Protein AF-A0A151AXD1-F1 (afdb_monomer_lite)

Sequence (68 aa):
MPIECYDWDENRPGALEVDLVEHNGGSSLGHFAYTITVVDVVTGYSRRRAILGRGQAAVFRELKAILN

Structure (mmCIF, N/CA/C/O backbone):
data_AF-A0A151AXD1-F1
#
_entry.id   AF-A0A151AXD1-F1
#
loop_
_atom_site.group_PDB
_atom_site.id
_atom_site.type_symbol
_atom_site.label_atom_id
_atom_site.label_alt_id
_atom_site.label_comp_id
_atom_site.label_asym_id
_atom_site.label_entity_id
_atom_site.label_seq_id
_atom_site.pdbx_PDB_ins_code
_atom_site.Cartn_x
_atom_site.Cartn_y
_atom_site.Cartn_z
_atom_site.occupancy
_atom_site.B_iso_or_equiv
_atom_site.auth_seq_id
_atom_site.auth_comp_id
_atom_site.auth_asym_id
_atom_site.auth_atom_id
_atom_site.pdbx_PDB_model_num
ATOM 1 N N . MET A 1 1 ? -15.287 1.953 -7.089 1.00 45.34 1 MET A N 1
ATOM 2 C CA . MET A 1 1 ? -15.113 1.812 -5.631 1.00 45.34 1 MET A CA 1
ATOM 3 C C . MET A 1 1 ? -15.965 2.887 -4.986 1.00 45.34 1 MET A C 1
ATOM 5 O O . MET A 1 1 ? -15.846 4.018 -5.451 1.00 45.34 1 MET A O 1
ATOM 9 N N . PRO A 1 2 ? -16.835 2.590 -4.010 1.00 45.06 2 PRO A N 1
ATOM 10 C CA . PRO A 1 2 ? -17.334 3.653 -3.152 1.00 45.06 2 PRO A CA 1
ATOM 11 C C . PRO A 1 2 ? -16.142 4.199 -2.355 1.00 45.06 2 PRO A C 1
ATOM 13 O O . PRO A 1 2 ? -15.306 3.423 -1.897 1.00 45.06 2 PRO A O 1
ATOM 16 N N . ILE A 1 3 ? -16.025 5.522 -2.272 1.00 56.69 3 ILE A N 1
ATOM 17 C CA . ILE A 1 3 ? -15.132 6.187 -1.322 1.00 56.69 3 ILE A CA 1
ATOM 18 C C . ILE A 1 3 ? -15.994 6.428 -0.092 1.00 56.69 3 ILE A C 1
ATOM 20 O O . ILE A 1 3 ? -16.891 7.268 -0.120 1.00 56.69 3 ILE A O 1
ATOM 24 N N . GLU A 1 4 ? -15.775 5.620 0.935 1.00 69.31 4 GLU A N 1
ATOM 25 C CA . GLU A 1 4 ? -16.312 5.862 2.266 1.00 69.31 4 GLU A CA 1
ATOM 26 C C . GLU A 1 4 ? -15.232 6.615 3.042 1.00 69.31 4 GLU A C 1
ATOM 28 O O . GLU A 1 4 ? -14.057 6.251 2.993 1.00 69.31 4 GLU A O 1
ATOM 33 N N . CYS A 1 5 ? -15.616 7.729 3.655 1.00 75.25 5 CYS A N 1
ATOM 34 C CA . CYS A 1 5 ? -14.7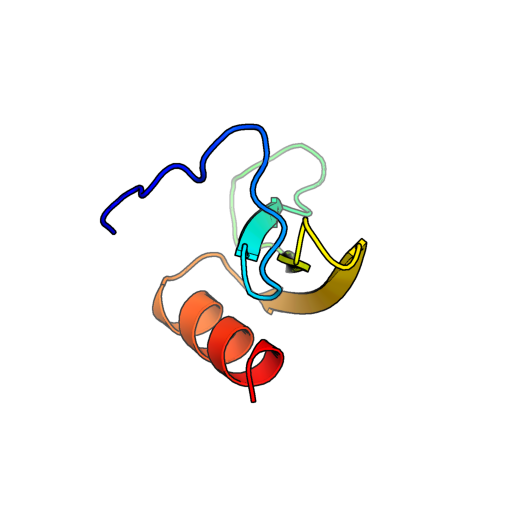24 8.539 4.468 1.00 75.25 5 CYS A CA 1
ATOM 35 C C . CYS A 1 5 ? -15.018 8.196 5.924 1.00 75.25 5 CYS A C 1
ATOM 37 O O . CYS A 1 5 ? -16.175 8.279 6.333 1.00 75.25 5 CYS A O 1
ATOM 39 N N . TYR A 1 6 ? -13.994 7.804 6.678 1.00 83.19 6 TYR A N 1
ATOM 40 C CA . TYR A 1 6 ? -14.135 7.575 8.113 1.00 83.19 6 TYR A CA 1
ATOM 41 C C . TYR A 1 6 ? -14.401 8.898 8.841 1.00 83.19 6 TYR A C 1
ATOM 43 O O . TYR A 1 6 ? -14.005 9.969 8.362 1.00 83.19 6 TYR A O 1
ATOM 51 N N . ASP A 1 7 ? -15.062 8.817 9.996 1.00 86.94 7 ASP A N 1
ATOM 52 C CA . ASP A 1 7 ? -15.191 9.954 10.904 1.00 86.94 7 ASP A CA 1
ATOM 53 C C . ASP A 1 7 ? -13.806 10.403 11.392 1.00 86.94 7 ASP A C 1
ATOM 55 O O . ASP A 1 7 ? -12.854 9.622 11.468 1.00 86.94 7 ASP A O 1
ATOM 59 N N . TRP A 1 8 ? -13.683 11.687 11.725 1.00 85.88 8 TRP A N 1
ATOM 60 C CA . TRP A 1 8 ? -12.409 12.281 12.143 1.00 85.88 8 TRP A CA 1
ATOM 61 C C . TRP A 1 8 ? -11.852 11.674 13.446 1.00 85.88 8 TRP A C 1
ATOM 63 O O . TRP A 1 8 ? -10.652 11.784 13.695 1.00 85.88 8 TRP A O 1
ATOM 73 N N . ASP A 1 9 ? -12.709 11.061 14.267 1.00 91.88 9 ASP A N 1
ATOM 74 C CA . ASP A 1 9 ? -12.401 10.408 15.541 1.00 91.88 9 ASP A CA 1
ATOM 75 C C . ASP A 1 9 ? -12.608 8.884 15.507 1.00 91.88 9 ASP A C 1
ATOM 77 O O . ASP A 1 9 ? -12.804 8.257 16.554 1.00 91.88 9 ASP A O 1
ATOM 81 N N . GLU A 1 10 ? -12.540 8.268 14.320 1.00 93.19 10 GLU A N 1
ATOM 82 C CA . GLU A 1 10 ? -12.594 6.812 14.189 1.00 93.19 10 GLU A CA 1
ATOM 83 C C . GLU A 1 10 ? -11.522 6.143 15.071 1.00 93.19 10 GLU A C 1
ATOM 85 O O . GLU A 1 10 ? -10.341 6.488 15.055 1.00 93.19 10 GLU A O 1
ATOM 90 N N . ASN A 1 11 ? -11.958 5.168 15.866 1.00 94.12 11 ASN A N 1
ATOM 91 C CA . ASN A 1 11 ? -11.150 4.454 16.860 1.00 94.12 11 ASN A CA 1
ATOM 92 C C . ASN A 1 11 ? -11.349 2.930 16.756 1.00 94.12 11 ASN A C 1
ATOM 94 O O . ASN A 1 11 ? -10.948 2.152 17.622 1.00 94.12 11 ASN A O 1
ATOM 98 N N . ARG A 1 12 ? -12.009 2.454 15.701 1.00 94.38 12 ARG A N 1
ATOM 99 C CA . ARG A 1 12 ? -12.191 1.028 15.441 1.00 94.38 12 ARG A CA 1
ATOM 100 C C . ARG A 1 12 ? -11.111 0.555 14.468 1.00 94.38 12 ARG A C 1
ATOM 102 O O . ARG A 1 12 ? -11.041 1.068 13.353 1.00 94.38 12 ARG A O 1
ATOM 109 N N . PRO A 1 13 ? -10.287 -0.440 14.851 1.00 94.25 13 PRO A N 1
ATOM 110 C CA . PRO A 1 13 ? -9.367 -1.081 13.921 1.00 94.25 13 PRO A CA 1
ATOM 111 C C . PRO A 1 13 ? -10.075 -1.545 12.646 1.00 94.25 13 PRO A C 1
ATOM 113 O O . PRO A 1 13 ? -11.210 -2.026 12.698 1.00 94.25 13 PRO A O 1
ATOM 116 N N . GLY A 1 14 ? -9.380 -1.442 11.515 1.00 90.94 14 GLY A N 1
ATOM 117 C CA . GLY A 1 14 ? -9.936 -1.739 10.192 1.00 90.94 14 GLY A CA 1
ATOM 118 C C . GLY A 1 14 ? -10.275 -0.507 9.352 1.00 90.94 14 GLY A C 1
ATOM 119 O O . GLY A 1 14 ? -10.777 -0.669 8.239 1.00 90.94 14 GLY A O 1
ATOM 120 N N . ALA A 1 15 ? -9.948 0.698 9.826 1.00 92.75 15 ALA A N 1
ATOM 121 C CA . ALA A 1 15 ? -9.960 1.903 9.006 1.00 92.75 15 ALA A CA 1
ATOM 122 C C . ALA A 1 15 ? -8.759 1.882 8.043 1.00 92.75 15 ALA A C 1
ATOM 124 O O . ALA A 1 15 ? -7.673 2.378 8.348 1.00 92.75 15 ALA A O 1
ATOM 125 N N . LEU A 1 16 ? -8.923 1.205 6.904 1.00 92.75 16 LEU A N 1
ATOM 126 C CA . LEU A 1 16 ? -7.830 0.948 5.968 1.00 92.75 16 LEU A CA 1
ATOM 127 C C . LEU A 1 16 ? -7.672 2.068 4.937 1.00 92.75 16 LEU A C 1
ATOM 129 O O . LEU A 1 16 ? -8.607 2.376 4.199 1.00 92.75 16 LEU A O 1
ATOM 133 N N . GLU A 1 17 ? -6.451 2.576 4.810 1.00 93.38 17 GLU A N 1
ATOM 134 C CA . GLU A 1 17 ? -5.992 3.391 3.689 1.00 93.38 17 GLU A CA 1
ATOM 135 C C . GLU A 1 17 ? -5.086 2.570 2.770 1.00 93.38 17 GLU A C 1
ATOM 137 O O . GLU A 1 17 ? -4.255 1.776 3.227 1.00 93.38 17 GLU A O 1
ATOM 142 N N . VAL A 1 18 ? -5.246 2.756 1.457 1.00 93.69 18 VAL A N 1
ATOM 143 C CA . VAL A 1 18 ? -4.484 2.030 0.436 1.00 93.69 18 VAL A CA 1
ATOM 144 C C . VAL A 1 18 ? -3.869 3.009 -0.549 1.00 93.69 18 VAL A C 1
ATOM 146 O O . VAL A 1 18 ? -4.574 3.821 -1.142 1.00 93.69 18 VAL A O 1
ATOM 149 N N . ASP A 1 19 ? -2.567 2.870 -0.772 1.00 94.19 19 ASP A N 1
ATOM 150 C CA . ASP A 1 19 ? -1.803 3.692 -1.708 1.00 94.19 19 ASP A CA 1
ATOM 151 C C . ASP A 1 19 ? -0.958 2.834 -2.666 1.00 94.19 19 ASP A C 1
ATOM 153 O O . ASP A 1 19 ? -0.582 1.696 -2.350 1.00 94.19 19 ASP A O 1
ATOM 157 N N . LEU A 1 20 ? -0.663 3.387 -3.847 1.00 94.31 20 LEU A N 1
ATOM 158 C CA . LEU A 1 20 ? 0.187 2.790 -4.876 1.00 94.31 20 LEU A CA 1
ATOM 159 C C . LEU A 1 20 ? 1.276 3.774 -5.310 1.00 94.31 20 LEU A C 1
ATOM 161 O O . LEU A 1 20 ? 1.001 4.752 -6.003 1.00 94.31 20 LEU A O 1
ATOM 165 N N . VAL A 1 21 ? 2.530 3.435 -5.014 1.00 95.19 21 VAL A N 1
ATOM 166 C CA . VAL A 1 21 ? 3.703 4.209 -5.447 1.00 95.19 21 VAL A CA 1
ATOM 167 C C . VAL A 1 21 ? 4.317 3.580 -6.692 1.00 95.19 21 VAL A C 1
ATOM 169 O O . VAL A 1 21 ? 4.632 2.391 -6.684 1.00 95.19 21 VAL A O 1
ATOM 172 N N . GLU A 1 22 ? 4.505 4.374 -7.747 1.00 95.38 22 GLU A N 1
ATOM 173 C CA . GLU A 1 22 ? 5.153 3.987 -9.008 1.00 95.38 22 GLU A CA 1
ATOM 174 C C . GLU A 1 22 ? 6.668 4.261 -8.958 1.00 95.38 22 GLU A C 1
ATOM 176 O O . GLU A 1 22 ? 7.089 5.394 -8.734 1.00 95.38 22 GLU A O 1
ATOM 181 N N . HIS A 1 23 ? 7.501 3.248 -9.219 1.00 94.00 23 HIS A N 1
ATOM 182 C CA . HIS A 1 23 ? 8.966 3.379 -9.249 1.00 94.00 23 HIS A CA 1
ATOM 183 C C . HIS A 1 23 ? 9.474 3.526 -10.688 1.00 94.00 23 HIS A C 1
ATOM 185 O O . HIS A 1 23 ? 10.021 2.585 -11.264 1.00 94.00 23 HIS A O 1
ATOM 191 N N . ASN A 1 24 ? 9.254 4.696 -11.291 1.00 92.62 24 ASN A N 1
ATOM 192 C CA . ASN A 1 24 ? 9.489 4.934 -12.723 1.00 92.62 24 ASN A CA 1
ATOM 193 C C . ASN A 1 24 ? 10.673 5.852 -13.069 1.00 92.62 24 ASN A C 1
ATOM 195 O O . ASN A 1 24 ? 10.899 6.156 -14.240 1.00 92.62 24 ASN A O 1
ATOM 199 N N . GLY A 1 25 ? 11.399 6.352 -12.067 1.00 88.69 25 GLY A N 1
ATOM 200 C CA . GLY A 1 25 ? 12.520 7.271 -12.287 1.00 88.69 25 GLY A CA 1
ATOM 201 C C . GLY A 1 25 ? 12.145 8.584 -12.994 1.00 88.69 25 GLY A C 1
ATOM 202 O O . GLY A 1 25 ? 13.025 9.230 -13.553 1.00 88.69 25 GLY A O 1
ATOM 203 N N . GLY A 1 26 ? 10.863 8.976 -12.991 1.00 86.62 26 GLY A N 1
ATOM 204 C CA . GLY A 1 26 ? 10.368 10.223 -13.585 1.00 86.62 26 GLY A CA 1
ATOM 205 C C . GLY A 1 26 ? 9.716 10.099 -14.969 1.00 86.62 26 GLY A C 1
ATOM 206 O O . GLY A 1 26 ? 9.280 11.112 -15.509 1.00 86.62 26 GLY A O 1
ATOM 207 N N . SER A 1 27 ? 9.608 8.898 -15.548 1.00 87.06 27 SER A N 1
ATOM 208 C CA . SER A 1 27 ? 8.927 8.673 -16.835 1.00 87.06 27 SER A CA 1
ATOM 209 C C . SER A 1 27 ? 7.868 7.586 -16.719 1.00 87.06 27 SER A C 1
ATOM 211 O O . SER A 1 27 ? 8.211 6.439 -16.488 1.00 87.06 27 SER A O 1
ATOM 213 N N . SER A 1 28 ? 6.596 7.889 -16.979 1.00 83.81 28 SER A N 1
ATOM 214 C CA . SER A 1 28 ? 5.517 6.883 -16.947 1.00 83.81 28 SER A CA 1
ATOM 215 C C . SER A 1 28 ? 5.381 6.053 -18.238 1.00 83.81 28 SER A C 1
ATOM 217 O O . SER A 1 28 ? 4.366 5.388 -18.444 1.00 83.81 28 SER A O 1
ATOM 219 N N . LEU A 1 29 ? 6.379 6.065 -19.128 1.00 86.19 29 LEU A N 1
ATOM 220 C CA . LEU A 1 29 ? 6.379 5.245 -20.345 1.00 86.19 29 LEU A CA 1
ATOM 221 C C . LEU A 1 29 ? 6.919 3.835 -20.057 1.00 86.19 29 LEU A C 1
ATOM 223 O O . LEU A 1 29 ? 8.129 3.639 -19.996 1.00 86.19 29 LEU A O 1
ATOM 227 N N . GLY A 1 30 ? 6.031 2.844 -19.930 1.00 84.50 30 GLY A N 1
ATOM 228 C CA . GLY A 1 30 ? 6.406 1.426 -19.835 1.00 84.50 30 GLY A CA 1
ATOM 229 C C . GLY A 1 30 ? 5.768 0.676 -18.664 1.00 84.50 30 GLY A C 1
ATOM 230 O O . GLY A 1 30 ? 4.725 1.067 -18.142 1.00 84.50 30 GLY A O 1
ATOM 231 N N . HIS A 1 31 ? 6.393 -0.441 -18.278 1.00 85.25 31 HIS A N 1
ATOM 232 C CA . HIS A 1 31 ? 6.000 -1.248 -17.123 1.00 85.25 31 HIS A CA 1
ATOM 233 C C . HIS A 1 31 ? 6.964 -1.011 -15.965 1.00 85.25 31 HIS A C 1
ATOM 235 O O . HIS A 1 31 ? 8.167 -1.222 -16.105 1.00 85.25 31 HIS A O 1
ATOM 241 N N . PHE A 1 32 ? 6.417 -0.639 -14.812 1.00 92.56 32 PHE A N 1
ATOM 242 C CA . PHE A 1 32 ? 7.200 -0.317 -13.624 1.00 92.56 32 PHE A CA 1
ATOM 243 C C . PHE A 1 32 ? 6.888 -1.253 -12.469 1.00 92.56 32 PHE A C 1
ATOM 245 O O . PHE A 1 32 ? 5.841 -1.912 -12.432 1.00 92.56 32 PHE A O 1
ATOM 252 N N . ALA A 1 33 ? 7.816 -1.299 -11.520 1.00 94.25 33 ALA A N 1
ATOM 253 C CA . ALA A 1 33 ? 7.516 -1.813 -10.202 1.00 94.25 33 ALA A CA 1
ATOM 254 C C . ALA A 1 33 ? 6.646 -0.793 -9.462 1.00 94.25 33 ALA A C 1
ATOM 256 O O . ALA A 1 33 ? 6.869 0.415 -9.545 1.00 94.25 33 ALA A O 1
ATOM 257 N N . TYR A 1 34 ? 5.678 -1.298 -8.714 1.00 95.94 34 TYR A N 1
ATOM 258 C CA . TYR A 1 34 ? 4.848 -0.520 -7.814 1.00 95.94 34 TYR A CA 1
ATOM 259 C C . TYR A 1 34 ? 4.944 -1.110 -6.420 1.00 95.94 34 TYR A C 1
ATOM 261 O O . TYR A 1 34 ? 5.080 -2.325 -6.262 1.00 95.94 34 TYR A O 1
ATOM 269 N N . THR A 1 35 ? 4.818 -0.264 -5.409 1.00 97.06 35 THR A N 1
ATOM 270 C CA . THR A 1 35 ? 4.570 -0.719 -4.043 1.00 97.06 35 THR A CA 1
ATOM 271 C C . THR A 1 35 ? 3.122 -0.427 -3.702 1.00 97.06 35 THR A C 1
ATOM 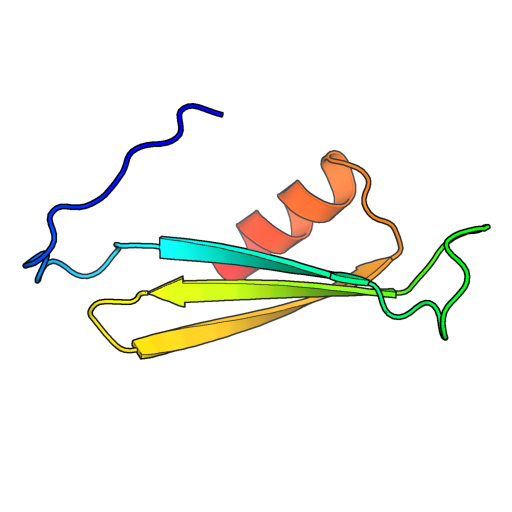273 O O . THR A 1 35 ? 2.723 0.735 -3.708 1.00 97.06 35 THR A O 1
ATOM 276 N N . ILE A 1 36 ? 2.351 -1.466 -3.379 1.00 96.81 36 ILE A N 1
ATOM 277 C CA . ILE A 1 36 ? 1.061 -1.293 -2.708 1.00 96.81 36 ILE A CA 1
ATOM 278 C C . ILE A 1 36 ? 1.300 -1.224 -1.205 1.00 96.81 36 ILE A C 1
ATOM 280 O O . ILE A 1 36 ? 2.017 -2.062 -0.648 1.00 96.81 36 ILE A O 1
ATOM 284 N N . THR A 1 37 ? 0.706 -0.229 -0.560 1.00 97.06 37 THR A N 1
ATOM 285 C CA . THR A 1 37 ? 0.727 -0.064 0.893 1.00 97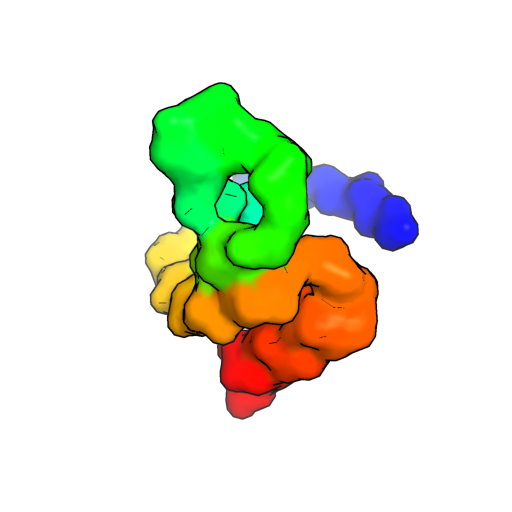.06 37 THR A CA 1
ATOM 286 C C . THR A 1 37 ? -0.697 -0.101 1.414 1.00 97.06 37 THR A C 1
ATOM 288 O O . THR A 1 37 ? -1.557 0.570 0.858 1.00 97.06 37 THR A O 1
ATOM 291 N N . VAL A 1 38 ? -0.928 -0.871 2.477 1.00 96.75 38 VAL A N 1
ATOM 292 C CA . VAL A 1 38 ? -2.171 -0.848 3.256 1.00 96.75 38 VAL A CA 1
ATOM 293 C C . VAL A 1 38 ? -1.818 -0.458 4.683 1.00 96.75 38 VAL A C 1
ATOM 295 O O . VAL A 1 38 ? -0.918 -1.064 5.277 1.00 96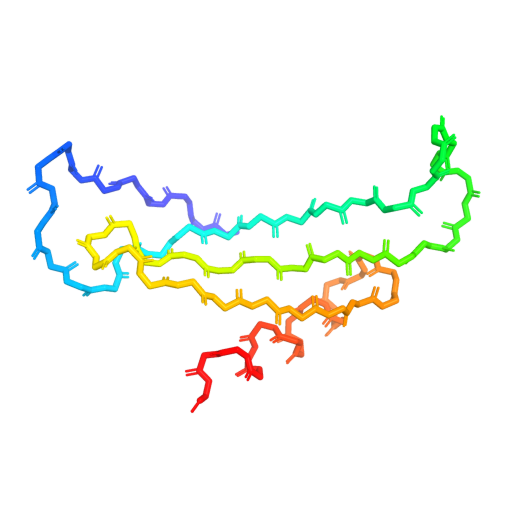.75 38 VAL A O 1
ATOM 298 N N . VAL A 1 39 ? -2.502 0.548 5.215 1.00 95.62 39 VAL A N 1
ATOM 299 C CA . VAL A 1 39 ? -2.343 1.031 6.590 1.00 95.62 39 VAL A CA 1
ATOM 300 C C . VAL A 1 39 ? -3.698 0.999 7.273 1.00 95.62 39 VAL A C 1
ATOM 302 O O . VAL A 1 39 ? -4.663 1.498 6.715 1.00 95.62 39 VAL A O 1
ATOM 305 N N . ASP A 1 40 ? -3.765 0.432 8.471 1.00 95.00 40 ASP A N 1
ATOM 306 C CA . ASP A 1 40 ? -4.868 0.694 9.393 1.00 95.00 40 ASP A CA 1
ATOM 307 C C . ASP A 1 40 ? -4.527 1.953 10.193 1.00 95.00 40 ASP A C 1
ATOM 309 O O . ASP A 1 40 ? -3.597 1.935 11.003 1.00 95.00 40 ASP A O 1
ATOM 313 N N . VAL A 1 41 ?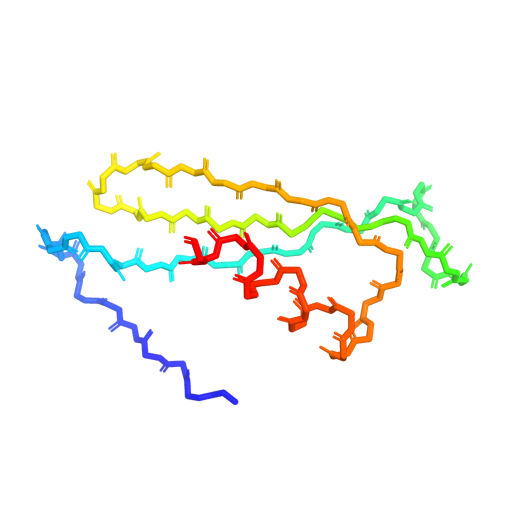 -5.232 3.056 9.932 1.00 93.50 41 VAL A N 1
ATOM 314 C CA . VAL A 1 41 ? -4.901 4.365 10.521 1.00 93.50 41 VAL A CA 1
ATOM 315 C C . VAL A 1 41 ? -5.166 4.422 12.023 1.00 93.50 41 VAL A C 1
ATOM 317 O O . VAL A 1 41 ? -4.502 5.182 12.724 1.00 93.50 41 VAL A O 1
ATOM 320 N N . VAL A 1 42 ? -6.070 3.579 12.533 1.00 95.19 42 VAL A N 1
ATOM 321 C CA . VAL A 1 42 ? -6.400 3.520 13.963 1.00 95.19 42 VAL A CA 1
ATOM 322 C C . VAL A 1 42 ? -5.296 2.817 14.740 1.00 95.19 42 VAL A C 1
ATOM 324 O O . VAL A 1 42 ? -4.878 3.275 15.802 1.00 95.19 42 VAL A O 1
ATOM 327 N N . THR A 1 43 ? -4.798 1.694 14.219 1.00 96.38 43 THR A N 1
ATOM 328 C CA . THR A 1 43 ? -3.765 0.902 14.909 1.00 96.38 43 THR A CA 1
ATOM 329 C C . THR A 1 43 ? -2.340 1.299 14.525 1.00 96.38 43 THR A C 1
ATOM 331 O O . THR A 1 43 ? -1.388 0.907 15.200 1.00 96.38 43 THR A O 1
ATOM 334 N N . GLY A 1 44 ? -2.169 2.041 13.428 1.00 95.19 44 GLY A N 1
ATOM 335 C CA . GLY A 1 44 ? -0.874 2.357 12.821 1.00 95.19 44 GLY A CA 1
ATOM 336 C C . GLY A 1 44 ? -0.203 1.163 12.129 1.00 95.19 44 GLY A C 1
ATOM 337 O O . GLY A 1 44 ? 0.934 1.269 11.658 1.00 95.19 44 GLY A O 1
ATOM 338 N N . TYR A 1 45 ? -0.868 0.007 12.064 1.00 97.00 45 TYR A N 1
ATOM 339 C CA . TYR A 1 45 ? -0.297 -1.196 11.477 1.00 97.00 45 TYR A CA 1
ATOM 340 C C . TYR A 1 45 ? -0.246 -1.084 9.951 1.00 97.00 45 TYR A C 1
ATOM 342 O O . TYR A 1 45 ? -1.236 -0.746 9.306 1.00 97.00 45 TYR A O 1
ATOM 350 N N . SER A 1 46 ? 0.912 -1.389 9.353 1.00 96.44 46 SER A N 1
ATOM 351 C CA . SER A 1 46 ? 1.105 -1.271 7.904 1.00 96.44 46 SER A CA 1
ATOM 352 C C . SER A 1 46 ? 1.708 -2.522 7.276 1.00 96.44 46 SER A C 1
ATOM 354 O O . SER A 1 46 ? 2.606 -3.160 7.829 1.00 96.44 46 SER A O 1
ATOM 356 N N . ARG A 1 47 ? 1.231 -2.855 6.075 1.00 97.56 47 ARG A N 1
ATOM 357 C CA . ARG A 1 47 ? 1.711 -3.966 5.243 1.00 97.56 47 ARG A CA 1
ATOM 358 C C . ARG A 1 47 ? 1.954 -3.481 3.819 1.00 97.56 47 ARG A C 1
ATOM 360 O O . ARG A 1 47 ? 1.260 -2.591 3.332 1.00 97.56 47 ARG A O 1
ATOM 367 N N . ARG A 1 48 ? 2.959 -4.052 3.149 1.00 97.19 48 ARG A N 1
ATOM 368 C CA . ARG A 1 48 ? 3.379 -3.636 1.802 1.00 97.19 48 ARG A CA 1
ATOM 369 C C . ARG A 1 48 ? 3.758 -4.826 0.937 1.00 97.19 48 ARG A C 1
ATOM 371 O O . ARG A 1 48 ? 4.303 -5.802 1.451 1.00 97.19 48 ARG A O 1
ATOM 378 N N . ARG A 1 49 ? 3.513 -4.730 -0.371 1.00 97.56 49 ARG A N 1
ATOM 379 C CA . ARG A 1 49 ? 3.965 -5.715 -1.370 1.00 97.56 49 ARG A CA 1
ATOM 380 C C . ARG A 1 49 ? 4.398 -5.033 -2.662 1.00 97.56 49 ARG A C 1
ATOM 382 O O . ARG A 1 49 ? 3.909 -3.958 -3.000 1.00 97.56 49 ARG A O 1
ATOM 389 N N . ALA A 1 50 ? 5.312 -5.679 -3.379 1.00 95.94 50 ALA A N 1
ATOM 390 C CA . ALA A 1 50 ? 5.732 -5.253 -4.706 1.00 95.94 50 ALA A CA 1
ATOM 391 C C . ALA A 1 50 ? 4.784 -5.814 -5.777 1.00 95.94 50 ALA A C 1
ATOM 393 O O . ALA A 1 50 ? 4.370 -6.971 -5.706 1.00 95.94 50 ALA A O 1
ATOM 394 N N . ILE A 1 51 ? 4.475 -5.001 -6.784 1.00 95.62 51 ILE A N 1
ATOM 395 C CA . ILE A 1 51 ? 3.639 -5.351 -7.934 1.00 95.62 51 ILE A CA 1
ATOM 396 C C . ILE A 1 51 ? 4.394 -4.984 -9.208 1.00 95.62 51 ILE A C 1
ATOM 398 O O . ILE A 1 51 ? 5.016 -3.929 -9.274 1.00 95.62 51 ILE A O 1
ATOM 402 N N . LEU A 1 52 ? 4.325 -5.824 -10.238 1.00 93.50 52 LEU A N 1
ATOM 403 C CA . LEU A 1 52 ? 4.752 -5.438 -11.581 1.00 93.50 52 LEU A CA 1
ATOM 404 C C . LEU A 1 52 ? 3.537 -4.937 -12.369 1.00 93.50 52 LEU A C 1
ATOM 406 O O . LEU A 1 52 ? 2.606 -5.701 -12.633 1.00 93.50 52 LEU A O 1
ATOM 410 N N . GLY A 1 53 ? 3.555 -3.661 -12.754 1.00 90.38 53 GLY A N 1
ATOM 411 C CA . GLY A 1 53 ? 2.423 -3.000 -13.398 1.00 90.38 53 GLY A CA 1
ATOM 412 C C . GLY A 1 53 ? 1.322 -2.550 -12.427 1.00 90.38 53 GLY A C 1
ATOM 413 O O . GLY A 1 53 ? 1.246 -2.978 -11.279 1.00 90.38 53 GLY A O 1
ATOM 414 N N . ARG A 1 54 ? 0.424 -1.697 -12.932 1.00 89.00 54 ARG A N 1
ATOM 415 C CA . ARG A 1 54 ? -0.715 -1.106 -12.196 1.00 89.00 54 ARG A CA 1
ATOM 416 C C . ARG A 1 54 ? -2.087 -1.611 -12.654 1.00 89.00 54 ARG A C 1
ATOM 418 O O . ARG A 1 54 ? -3.102 -0.950 -12.453 1.00 89.00 54 ARG A O 1
ATOM 425 N N . GLY A 1 55 ? -2.120 -2.759 -13.329 1.00 92.75 55 GLY A N 1
ATOM 426 C CA . GLY A 1 55 ? -3.366 -3.368 -13.793 1.00 92.75 55 GLY A CA 1
ATOM 427 C C . GLY A 1 55 ? -4.216 -3.872 -12.624 1.00 92.75 55 GLY A C 1
ATOM 428 O O . GLY A 1 55 ? -3.684 -4.439 -11.670 1.00 92.75 55 GLY A O 1
ATOM 429 N N . GLN A 1 56 ? -5.541 -3.719 -12.720 1.00 94.75 56 GLN A N 1
ATOM 430 C CA . GLN A 1 56 ? -6.480 -4.070 -11.646 1.00 94.75 56 GLN A CA 1
ATOM 431 C C . GLN A 1 56 ? -6.310 -5.515 -11.148 1.00 94.75 56 GLN A C 1
ATOM 433 O O . GLN A 1 56 ? -6.331 -5.739 -9.942 1.00 94.75 56 GLN A O 1
ATOM 438 N N . ALA A 1 57 ? -6.074 -6.478 -12.044 1.00 95.38 57 ALA A N 1
ATOM 439 C CA . ALA A 1 57 ? -5.878 -7.879 -11.669 1.00 95.38 57 ALA A CA 1
ATOM 440 C C . ALA A 1 57 ? -4.639 -8.095 -10.779 1.00 95.38 57 ALA A C 1
ATOM 442 O O . ALA A 1 57 ? -4.707 -8.829 -9.792 1.00 95.38 57 ALA A O 1
ATOM 443 N N . ALA A 1 58 ? -3.519 -7.436 -11.099 1.00 94.19 58 ALA A N 1
ATOM 444 C CA . ALA A 1 58 ? -2.287 -7.532 -10.319 1.00 94.19 58 ALA A CA 1
ATOM 445 C C . ALA A 1 58 ? -2.448 -6.851 -8.952 1.00 94.19 58 ALA A C 1
ATOM 447 O O . ALA A 1 58 ? -2.138 -7.454 -7.927 1.00 94.19 58 ALA A O 1
ATOM 448 N N . VAL A 1 59 ? -3.027 -5.645 -8.932 1.00 95.06 59 VAL A N 1
ATOM 449 C CA . VAL A 1 59 ? -3.330 -4.899 -7.698 1.00 95.06 59 VAL A CA 1
ATOM 450 C C . VAL A 1 59 ? -4.254 -5.701 -6.781 1.00 95.06 59 VAL A C 1
ATOM 452 O O . VAL A 1 59 ? -3.968 -5.859 -5.599 1.00 95.06 59 VAL A O 1
ATOM 455 N N . PHE A 1 60 ? -5.333 -6.268 -7.322 1.00 95.25 60 PHE A N 1
ATOM 456 C CA . PHE A 1 60 ? -6.302 -7.038 -6.545 1.00 95.25 60 PHE A CA 1
ATOM 457 C C . PHE A 1 60 ? -5.709 -8.321 -5.957 1.00 95.25 60 PHE A C 1
ATOM 459 O O . PHE A 1 60 ? -6.018 -8.676 -4.819 1.00 95.25 60 PHE A O 1
ATOM 466 N N . ARG A 1 61 ? -4.839 -9.011 -6.707 1.00 95.88 61 ARG A N 1
ATOM 467 C CA . ARG A 1 61 ? -4.130 -10.199 -6.217 1.00 95.88 61 ARG A CA 1
ATOM 468 C C . ARG A 1 61 ? -3.256 -9.865 -5.010 1.00 95.88 61 ARG A C 1
ATOM 470 O O . ARG A 1 61 ? -3.343 -10.556 -3.998 1.00 95.88 61 ARG A O 1
ATOM 477 N N . GLU A 1 62 ? -2.440 -8.818 -5.104 1.00 96.19 62 GLU A N 1
ATOM 478 C CA . GLU A 1 62 ? -1.545 -8.441 -4.004 1.00 96.19 62 GLU A CA 1
ATOM 479 C C . GLU A 1 62 ? -2.313 -7.843 -2.819 1.00 96.19 62 GLU A C 1
ATOM 481 O O . GLU A 1 62 ? -1.957 -8.117 -1.677 1.00 96.19 62 GLU A O 1
ATOM 486 N N . LEU A 1 63 ? -3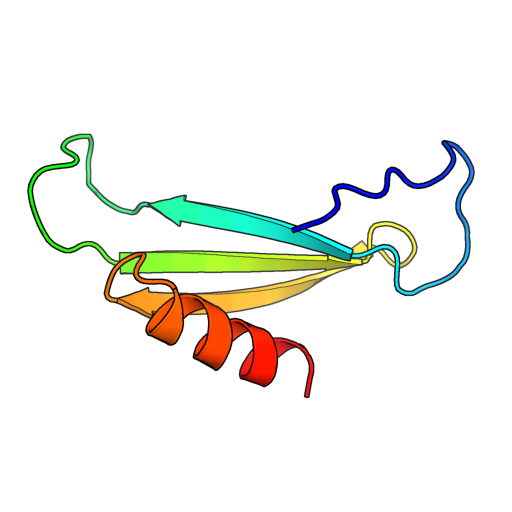.412 -7.118 -3.061 1.00 95.00 63 LEU A N 1
ATOM 487 C CA . LEU A 1 63 ? -4.290 -6.628 -1.996 1.00 95.00 63 LEU A CA 1
ATOM 488 C C . LEU A 1 63 ? -4.900 -7.787 -1.194 1.00 95.00 63 LEU A C 1
ATOM 490 O O . LEU A 1 63 ? -4.838 -7.780 0.032 1.00 95.00 63 LEU A O 1
ATOM 494 N N . LYS A 1 64 ? -5.406 -8.833 -1.861 1.00 95.56 64 LYS A N 1
ATOM 495 C CA . LYS A 1 64 ? -5.859 -10.059 -1.179 1.00 95.56 64 LYS A CA 1
ATOM 496 C C . LYS A 1 64 ? -4.747 -10.717 -0.369 1.00 95.56 64 LYS A C 1
ATOM 498 O O . LYS A 1 64 ? -4.986 -11.159 0.745 1.00 95.56 64 LYS A O 1
ATOM 503 N N . ALA A 1 65 ? -3.533 -10.767 -0.913 1.00 95.44 65 ALA A N 1
ATOM 504 C CA . ALA A 1 65 ? -2.390 -11.339 -0.210 1.00 95.44 65 ALA A CA 1
ATOM 505 C C . ALA A 1 65 ? -1.954 -10.513 1.016 1.00 95.44 65 ALA A C 1
ATOM 507 O O . ALA A 1 65 ? -1.320 -11.064 1.908 1.00 95.44 65 ALA A O 1
ATOM 508 N N . ILE A 1 66 ? -2.254 -9.211 1.057 1.00 94.25 66 ILE A N 1
ATOM 509 C CA . ILE A 1 66 ? -2.000 -8.348 2.221 1.00 94.25 66 ILE A CA 1
ATOM 510 C C . ILE A 1 66 ? -3.057 -8.540 3.314 1.00 94.25 66 ILE A C 1
ATOM 512 O O . ILE A 1 66 ? -2.714 -8.452 4.495 1.00 94.25 66 ILE A O 1
ATOM 516 N N . LEU A 1 67 ? -4.314 -8.755 2.917 1.00 90.94 67 LEU A N 1
ATOM 517 C CA . LEU A 1 67 ? -5.470 -8.821 3.818 1.00 90.94 67 LEU A CA 1
ATOM 518 C C . LEU A 1 67 ? -5.766 -10.227 4.360 1.00 90.94 67 LEU A C 1
ATOM 520 O O . LEU A 1 67 ? -6.487 -10.336 5.349 1.00 90.94 67 LEU A O 1
ATOM 524 N N . ASN A 1 68 ? -5.231 -11.274 3.726 1.00 84.50 68 ASN A N 1
ATOM 525 C CA . ASN A 1 68 ? -5.219 -12.635 4.274 1.00 84.50 68 ASN A CA 1
ATOM 526 C C . ASN A 1 68 ? -4.248 -12.763 5.462 1.00 84.50 68 ASN A C 1
ATOM 528 O O . ASN A 1 68 ? -4.492 -13.672 6.282 1.00 84.50 68 ASN A O 1
#

Radius of gyration: 13.75 Å; chains: 1; bounding box: 30×25×37 Å

Organism: NCBI:txid1122241

Foldseek 3Di:
DDDDDDDPPDQDFPCKDWDKDFPDVPDPPDKTKIKIKIARPNVRDIDIDIFTHDDPVRVVVVVVVRVD

pLDDT: mean 90.49, std 10.34, range [45.06, 97.56]

Secondary structure (DSSP, 8-state):
---PPPPTT--STT-EEEEEEEE-TT--SS--EEEEEEEETTT--EEEEEEES--HHHHHHHHHHHH-